Protein AF-A0A7J4MZB2-F1 (afdb_monomer)

pLDDT: mean 90.97, std 13.04, range [45.75, 98.5]

Radius of gyration: 12.54 Å; Cα contacts (8 Å, |Δi|>4): 40; chains: 1; bounding box: 35×18×27 Å

Secondary structure (DSSP, 8-state):
--PPPHHHHIIIIIHHHHHHHHHHHHHHTT--HHHHHHHHTS-HHHHHHHHTT-S--

Sequence (57 aa):
MKLLHPQELEVFYFIPAIRKELSVQMKKKGKGQREIANLLGITEAAVSQYISSKRAT

Solvent-accessible surface area (backbone atoms only — not comparable to full-atom values): 3345 Å² total; per-residue (Å²): 134,84,83,70,54,72,66,54,45,39,65,7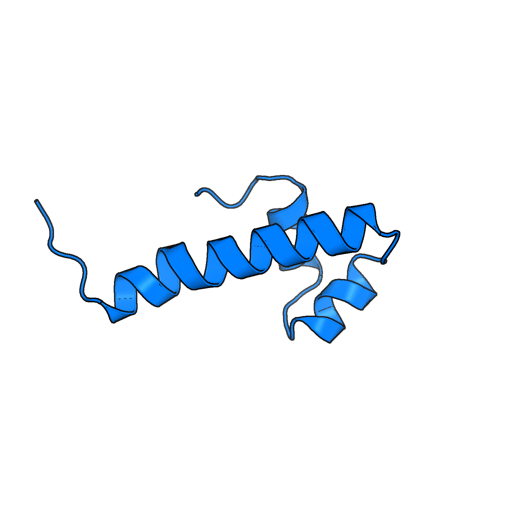0,43,52,54,51,50,52,53,25,52,52,45,41,53,42,43,75,73,68,50,52,55,65,57,50,10,64,75,69,75,50,53,44,69,57,39,51,33,37,60,70,62,71,58,77,131

Foldseek 3Di:
DDDDDPVRCCVQPVVLVVLLVQLQVVVVVVDDLVRSCVVSVHDSVSSVCSNVVVRDD

Nearest PDB structures (foldseek):
  4hri-assembly1_B  TM=6.608E-01  e=1.572E+00  Nostoc sp. PCC 7120 = FACHB-418
  4yrv-assembly1_A  TM=6.566E-01  e=1.774E+00  Nostoc sp. PCC 7120 = FACHB-418
  8x6g-assembly1_H  TM=4.943E-01  e=3.893E+00  Staphylococcus aureus
  5ipl-assembly1_F  TM=4.846E-01  e=8.042E+00  Escherichia coli
  6uu8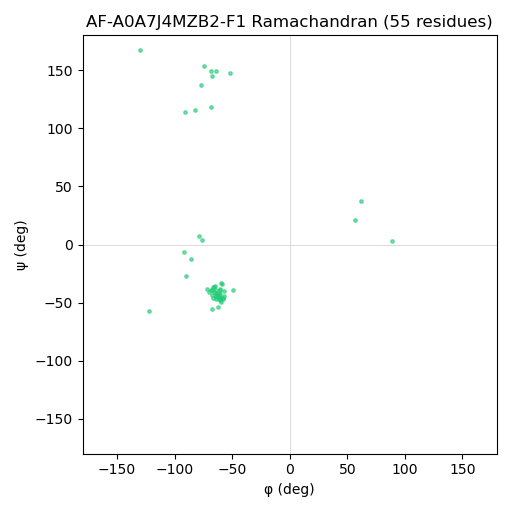-assembly1_FFF  TM=4.735E-01  e=9.075E+00  Escherichia coli

Mean predicted aligned error: 4.55 Å

Structure (mmCIF, N/CA/C/O backbone):
data_AF-A0A7J4MZB2-F1
#
_entry.id   AF-A0A7J4MZB2-F1
#
loop_
_atom_site.group_PDB
_atom_site.id
_atom_site.type_symbol
_atom_site.label_atom_id
_atom_site.label_alt_id
_atom_site.label_comp_id
_atom_site.label_asym_id
_atom_site.label_entity_id
_atom_site.label_seq_id
_atom_site.pdbx_PDB_ins_code
_atom_site.Cartn_x
_atom_site.Cartn_y
_atom_site.Cartn_z
_atom_site.occupancy
_atom_site.B_iso_or_equiv
_atom_site.auth_seq_id
_atom_site.auth_comp_id
_atom_site.auth_asym_id
_atom_site.auth_atom_id
_atom_site.pdbx_PDB_model_num
ATOM 1 N N . MET A 1 1 ? 25.131 3.367 -17.941 1.00 56.41 1 MET A N 1
ATOM 2 C CA . MET A 1 1 ? 23.682 3.395 -17.648 1.00 56.41 1 MET A CA 1
ATOM 3 C C . MET A 1 1 ? 23.162 1.979 -17.834 1.00 56.41 1 MET A C 1
ATOM 5 O O . MET A 1 1 ? 23.368 1.428 -18.908 1.00 56.41 1 MET A O 1
ATOM 9 N N . LYS A 1 2 ? 22.637 1.336 -16.784 1.00 77.88 2 LYS A N 1
ATOM 10 C CA . LYS A 1 2 ? 22.150 -0.048 -16.882 1.00 77.88 2 LYS A CA 1
ATOM 11 C C . LYS A 1 2 ? 20.740 -0.004 -17.468 1.00 77.88 2 LYS A C 1
ATOM 13 O O . LYS A 1 2 ? 19.861 0.595 -16.857 1.00 77.88 2 LYS A O 1
ATOM 18 N N . LEU A 1 3 ? 20.549 -0.567 -18.660 1.00 82.50 3 LEU A N 1
ATOM 19 C CA . LEU A 1 3 ? 19.207 -0.802 -19.182 1.00 82.50 3 LEU A CA 1
ATOM 20 C C . LEU A 1 3 ? 18.565 -1.890 -18.323 1.00 82.50 3 LEU A C 1
ATOM 22 O O . LEU A 1 3 ? 19.099 -2.993 -18.232 1.00 82.50 3 LEU A O 1
ATOM 26 N N . LEU A 1 4 ? 17.463 -1.545 -17.662 1.00 87.12 4 LEU A N 1
ATOM 27 C CA . LEU A 1 4 ? 16.601 -2.521 -17.012 1.00 87.12 4 LEU A CA 1
ATOM 28 C C . LEU A 1 4 ? 15.757 -3.195 -18.085 1.00 87.12 4 LEU A C 1
ATOM 30 O O . LEU A 1 4 ? 15.233 -2.528 -18.983 1.00 87.12 4 LEU A O 1
ATOM 34 N N . HIS A 1 5 ? 15.616 -4.510 -17.984 1.00 94.25 5 HIS A N 1
ATOM 35 C CA . HIS A 1 5 ? 14.660 -5.218 -18.815 1.00 94.25 5 HIS A CA 1
ATOM 36 C C . HIS A 1 5 ? 13.235 -4.756 -18.474 1.00 94.25 5 HIS A C 1
ATOM 38 O O . HIS A 1 5 ? 12.961 -4.414 -17.318 1.00 94.25 5 HIS A O 1
ATOM 44 N N . PRO A 1 6 ? 12.302 -4.767 -19.442 1.00 93.94 6 PRO A N 1
ATOM 45 C CA . PRO A 1 6 ? 10.912 -4.387 -19.193 1.00 93.94 6 PRO A CA 1
ATOM 46 C C . PRO A 1 6 ? 10.296 -5.084 -17.966 1.00 93.94 6 PRO A C 1
ATOM 48 O O . PRO A 1 6 ? 9.632 -4.445 -17.157 1.00 93.94 6 PRO A O 1
ATOM 51 N N . GLN A 1 7 ? 10.610 -6.363 -17.753 1.00 94.50 7 GLN A N 1
ATOM 52 C CA . GLN A 1 7 ? 10.135 -7.153 -16.614 1.00 94.50 7 GLN A CA 1
ATOM 53 C C . GLN A 1 7 ? 10.696 -6.660 -15.273 1.00 94.50 7 GLN A C 1
ATOM 55 O O . GLN A 1 7 ? 9.998 -6.676 -14.262 1.00 94.50 7 GLN A O 1
ATOM 60 N N . GLU A 1 8 ? 11.949 -6.201 -15.247 1.00 94.50 8 GLU A N 1
ATOM 61 C CA . GLU A 1 8 ? 12.551 -5.623 -14.042 1.00 94.50 8 GLU A CA 1
ATOM 62 C C . GLU A 1 8 ? 11.884 -4.289 -13.697 1.00 94.50 8 GLU A C 1
ATOM 64 O O . GLU A 1 8 ? 11.611 -4.020 -12.528 1.00 94.50 8 GLU A O 1
ATOM 69 N N . LEU A 1 9 ? 11.552 -3.476 -14.706 1.00 93.38 9 LEU A N 1
ATOM 70 C CA . LEU A 1 9 ? 10.790 -2.245 -14.496 1.00 93.38 9 LEU A CA 1
ATOM 71 C C . LEU A 1 9 ? 9.410 -2.538 -13.896 1.00 93.38 9 LEU A C 1
ATOM 73 O O . LEU A 1 9 ? 9.001 -1.897 -12.924 1.00 93.38 9 LEU A O 1
ATOM 77 N N . GLU A 1 10 ? 8.704 -3.523 -14.449 1.00 94.56 10 GLU A N 1
ATOM 78 C CA . GLU A 1 10 ? 7.386 -3.931 -13.966 1.00 94.56 10 GLU A CA 1
ATOM 79 C C . GLU A 1 10 ? 7.420 -4.405 -12.511 1.00 94.56 10 GLU A C 1
ATOM 81 O O . GLU A 1 10 ? 6.633 -3.938 -11.680 1.00 94.56 10 GLU A O 1
ATOM 86 N N . VAL A 1 11 ? 8.352 -5.305 -12.191 1.00 94.00 11 VAL A N 1
ATOM 87 C CA . VAL A 1 11 ? 8.450 -5.938 -10.871 1.00 94.00 11 VAL A CA 1
ATOM 88 C C . VAL A 1 11 ? 8.950 -4.966 -9.807 1.00 94.00 11 VAL A C 1
ATOM 90 O O . VAL A 1 11 ? 8.460 -5.010 -8.677 1.00 94.00 11 VAL A O 1
ATOM 93 N N . PHE A 1 12 ? 9.903 -4.092 -10.137 1.00 92.25 12 PHE A N 1
ATOM 94 C CA . PHE A 1 12 ? 10.533 -3.219 -9.145 1.00 92.25 12 PHE A CA 1
ATOM 95 C C . PHE A 1 12 ? 9.832 -1.877 -8.965 1.00 92.25 12 PHE A C 1
ATOM 97 O O . PHE A 1 12 ? 9.883 -1.336 -7.863 1.00 92.25 12 PHE A O 1
ATOM 104 N N . TYR A 1 13 ? 9.137 -1.369 -9.986 1.00 91.69 13 TYR A N 1
ATOM 105 C CA . TYR A 1 13 ? 8.570 -0.019 -9.942 1.00 91.69 13 TYR A CA 1
ATOM 106 C C . TYR A 1 13 ? 7.059 -0.014 -10.145 1.00 91.69 13 TYR A C 1
ATOM 108 O O . TYR A 1 13 ? 6.327 0.430 -9.260 1.00 91.69 13 TYR A O 1
ATOM 116 N N . PHE A 1 14 ? 6.557 -0.555 -11.260 1.00 93.31 14 PHE A N 1
ATOM 117 C CA . PHE A 1 14 ? 5.134 -0.419 -11.599 1.00 93.31 14 PHE A CA 1
ATOM 118 C C . PHE A 1 14 ? 4.216 -1.179 -10.640 1.00 93.31 14 PHE A C 1
ATOM 120 O O . PHE A 1 14 ? 3.327 -0.579 -10.032 1.00 93.31 14 PHE A O 1
ATOM 127 N N . ILE A 1 15 ? 4.432 -2.485 -10.459 1.00 94.81 15 ILE A N 1
ATOM 128 C CA . ILE A 1 15 ? 3.602 -3.299 -9.562 1.00 94.81 15 ILE A CA 1
ATOM 129 C C . ILE A 1 15 ? 3.682 -2.771 -8.115 1.00 94.81 15 ILE A C 1
ATOM 131 O O . ILE A 1 15 ? 2.629 -2.614 -7.485 1.00 94.81 15 ILE A O 1
ATOM 135 N N . PRO A 1 16 ? 4.870 -2.444 -7.562 1.00 93.44 16 PRO A N 1
ATOM 136 C CA . PRO A 1 16 ? 4.973 -1.842 -6.235 1.00 93.44 16 PRO A CA 1
ATOM 137 C C . PRO A 1 16 ? 4.271 -0.488 -6.105 1.00 93.44 16 PRO A C 1
ATOM 139 O O . PRO A 1 16 ? 3.581 -0.278 -5.105 1.00 93.44 16 PRO A O 1
ATOM 142 N N . ALA A 1 17 ? 4.388 0.400 -7.097 1.00 94.25 17 ALA A N 1
ATOM 143 C CA 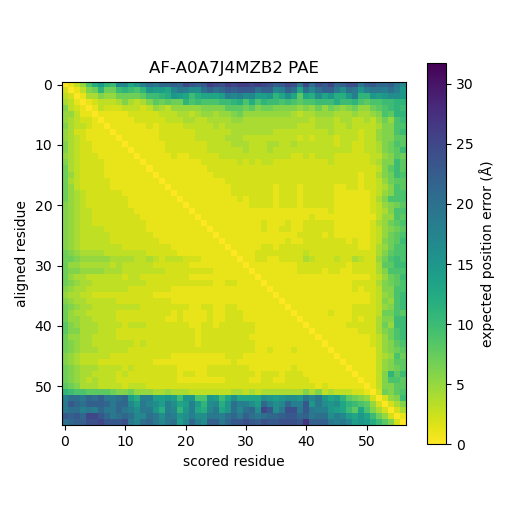. ALA A 1 17 ? 3.729 1.706 -7.085 1.00 94.25 17 ALA A CA 1
ATOM 144 C C . ALA A 1 17 ? 2.200 1.575 -7.103 1.00 94.25 17 ALA A C 1
ATOM 146 O O . ALA A 1 17 ? 1.519 2.201 -6.288 1.00 94.25 17 ALA A O 1
ATOM 147 N N . ILE A 1 18 ? 1.658 0.697 -7.954 1.00 96.06 18 ILE A N 1
ATOM 148 C CA . ILE A 1 18 ? 0.216 0.418 -8.012 1.00 96.06 18 ILE A CA 1
ATOM 149 C C . ILE A 1 18 ? -0.273 -0.128 -6.664 1.00 96.06 18 ILE A C 1
ATOM 151 O O . ILE A 1 18 ? -1.252 0.368 -6.105 1.00 96.06 18 ILE A O 1
ATOM 155 N N . ARG A 1 19 ? 0.428 -1.116 -6.090 1.00 96.00 19 ARG A N 1
ATOM 156 C CA . ARG A 1 19 ? 0.070 -1.692 -4.780 1.00 96.00 19 ARG A CA 1
ATOM 157 C C . ARG A 1 19 ? 0.113 -0.655 -3.661 1.00 96.00 19 ARG A C 1
ATOM 159 O O . ARG A 1 19 ? -0.752 -0.683 -2.780 1.00 96.00 19 ARG A O 1
ATOM 166 N N . LYS A 1 20 ? 1.086 0.259 -3.696 1.00 95.38 20 LYS A N 1
ATOM 167 C CA . LYS A 1 20 ? 1.193 1.364 -2.740 1.00 95.38 20 LYS A CA 1
ATOM 168 C C . LYS A 1 20 ? -0.016 2.282 -2.824 1.00 95.38 20 LYS A C 1
ATOM 170 O O . LYS A 1 20 ? -0.679 2.493 -1.809 1.00 95.38 20 LYS A O 1
ATOM 175 N N . GLU A 1 21 ? -0.328 2.769 -4.021 1.00 96.50 21 GLU A N 1
ATOM 176 C CA . GLU A 1 21 ? -1.435 3.701 -4.229 1.00 96.50 21 GLU A CA 1
ATOM 177 C C . GLU A 1 21 ? -2.771 3.069 -3.821 1.00 96.50 21 GLU A C 1
ATOM 179 O O . GLU A 1 21 ? -3.525 3.648 -3.039 1.00 96.50 21 GLU A O 1
ATOM 184 N N . LEU A 1 22 ? -3.019 1.822 -4.232 1.00 97.75 22 LEU A N 1
ATOM 185 C CA . LEU A 1 22 ? -4.208 1.073 -3.826 1.00 97.75 22 LEU A CA 1
ATOM 186 C C . LEU A 1 22 ? -4.312 0.935 -2.300 1.00 97.75 22 LEU A C 1
ATOM 188 O O . LEU A 1 22 ? -5.376 1.188 -1.731 1.00 97.75 22 LEU A O 1
ATOM 192 N N 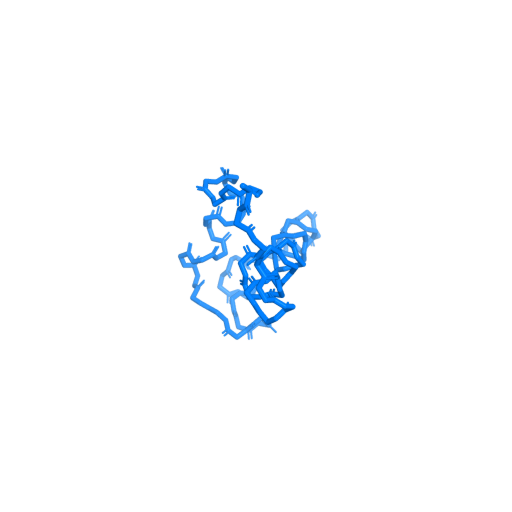. SER A 1 23 ? -3.213 0.584 -1.624 1.00 97.31 23 SER A N 1
ATOM 193 C CA . SER A 1 23 ? -3.178 0.450 -0.160 1.00 97.31 23 SER A CA 1
ATOM 194 C C . SER A 1 23 ? -3.496 1.773 0.544 1.00 97.31 23 SER A C 1
ATOM 196 O O . SER A 1 23 ? -4.304 1.804 1.474 1.00 97.31 23 SER A O 1
ATOM 198 N N . VAL A 1 24 ? -2.904 2.879 0.081 1.00 96.50 24 VAL A N 1
ATOM 199 C CA . VAL A 1 24 ? -3.125 4.224 0.635 1.00 96.50 24 VAL A CA 1
ATOM 200 C C . VAL A 1 24 ? -4.575 4.664 0.437 1.00 96.50 24 VAL A C 1
ATOM 202 O O . VAL A 1 24 ? -5.213 5.123 1.385 1.00 96.50 24 VAL A O 1
ATOM 205 N N . GLN A 1 25 ? -5.127 4.494 -0.765 1.00 98.00 25 GLN A N 1
ATOM 206 C CA . GLN A 1 25 ? -6.497 4.908 -1.070 1.00 98.00 25 GLN A CA 1
ATOM 207 C C . GLN A 1 25 ? -7.534 4.068 -0.317 1.00 98.00 25 GLN A C 1
ATOM 209 O O . GLN A 1 25 ? -8.502 4.609 0.216 1.00 98.00 25 GLN A O 1
ATOM 214 N N . MET A 1 26 ? -7.320 2.757 -0.187 1.00 98.19 26 MET A N 1
ATOM 215 C CA . MET A 1 26 ? -8.185 1.908 0.636 1.00 98.19 26 MET A CA 1
ATOM 216 C C . MET A 1 26 ? -8.129 2.2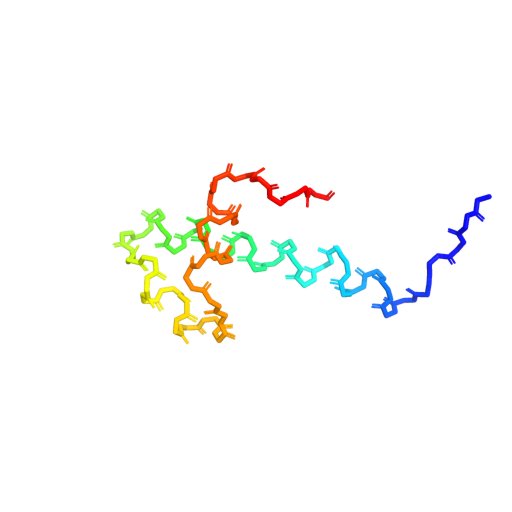84 2.117 1.00 98.19 26 MET A C 1
ATOM 218 O O . MET A 1 26 ? -9.171 2.323 2.774 1.00 98.19 26 MET A O 1
ATOM 222 N N . LYS A 1 27 ? -6.942 2.622 2.636 1.00 97.44 27 LYS A N 1
ATOM 223 C CA . LYS A 1 27 ? -6.802 3.091 4.017 1.00 97.44 27 LYS A CA 1
ATOM 224 C C . LYS A 1 27 ? -7.532 4.417 4.245 1.00 97.44 27 LYS A C 1
ATOM 226 O O . LYS A 1 27 ? -8.218 4.549 5.256 1.00 97.44 27 LYS A O 1
ATOM 231 N N . LYS A 1 28 ? -7.449 5.361 3.297 1.00 97.38 28 LYS A N 1
ATOM 232 C CA . LYS A 1 28 ? -8.217 6.624 3.315 1.00 97.38 28 LYS A CA 1
ATOM 233 C C . LYS A 1 28 ? -9.731 6.389 3.312 1.00 97.38 28 LYS A C 1
ATOM 235 O O . LYS A 1 28 ? -10.457 7.134 3.955 1.00 97.38 28 LYS A O 1
ATOM 240 N N . LYS A 1 29 ? -10.202 5.325 2.652 1.00 98.06 29 LYS A N 1
ATOM 241 C CA . LYS A 1 29 ? -11.609 4.882 2.668 1.00 98.06 29 LYS A CA 1
ATOM 242 C C . LYS A 1 29 ? -12.009 4.102 3.934 1.00 98.06 29 LYS A C 1
ATOM 244 O O . LYS A 1 29 ? -13.102 3.552 3.981 1.00 98.06 29 LYS A O 1
ATOM 249 N N . GLY A 1 30 ? -11.139 4.021 4.944 1.00 97.88 30 GLY A N 1
ATOM 250 C CA . GLY A 1 30 ? -11.440 3.403 6.240 1.00 97.88 30 GLY A CA 1
ATOM 251 C C . GLY A 1 30 ? -11.161 1.901 6.340 1.00 97.88 30 GLY A C 1
ATOM 252 O O . GLY A 1 30 ? -11.410 1.323 7.396 1.00 97.88 30 GLY A O 1
ATOM 253 N N . LYS A 1 31 ? -10.609 1.256 5.302 1.00 98.00 31 LYS A N 1
ATOM 254 C CA . LYS A 1 31 ? -10.301 -0.184 5.354 1.00 98.00 31 LYS A CA 1
ATOM 255 C C . LYS A 1 31 ? -9.173 -0.505 6.341 1.00 98.00 31 LYS A C 1
ATOM 257 O O . LYS A 1 31 ? -8.208 0.257 6.503 1.00 98.00 31 LYS A O 1
ATOM 262 N N . GLY A 1 32 ? -9.285 -1.661 6.995 1.00 97.94 32 GLY A N 1
ATOM 263 C CA . GLY A 1 32 ? -8.250 -2.202 7.883 1.00 97.94 32 GLY A CA 1
ATOM 264 C C . GLY A 1 32 ? -7.052 -2.759 7.103 1.00 97.94 32 GLY A C 1
ATOM 265 O O . GLY A 1 32 ? -7.207 -3.195 5.967 1.00 97.94 32 GLY A O 1
ATOM 266 N N . GLN A 1 33 ? -5.852 -2.790 7.697 1.00 97.88 33 GLN A N 1
ATOM 267 C CA . GLN A 1 33 ? -4.655 -3.294 6.997 1.00 97.88 33 GLN A CA 1
ATOM 268 C C . GLN A 1 33 ? -4.780 -4.782 6.632 1.00 97.88 33 GLN A C 1
ATOM 270 O O . GLN A 1 33 ? -4.505 -5.144 5.492 1.00 97.88 33 GLN A O 1
ATOM 275 N N . ARG A 1 34 ? -5.287 -5.619 7.546 1.00 98.38 34 ARG A N 1
ATOM 276 C CA . ARG A 1 34 ? -5.632 -7.025 7.277 1.00 98.38 34 ARG A CA 1
ATOM 277 C C . ARG A 1 34 ? -6.635 -7.213 6.133 1.00 98.38 34 ARG A C 1
ATOM 279 O O . ARG A 1 34 ? -6.484 -8.123 5.328 1.00 98.38 34 ARG A O 1
ATOM 286 N N . GLU A 1 35 ? -7.643 -6.348 6.033 1.00 98.50 35 GLU A N 1
ATOM 287 C CA . GLU A 1 35 ? -8.616 -6.396 4.933 1.00 98.50 35 GLU A CA 1
ATOM 288 C C . GLU A 1 35 ? -7.945 -6.063 3.594 1.00 98.50 35 GLU A C 1
ATOM 290 O O . GLU A 1 35 ? -8.107 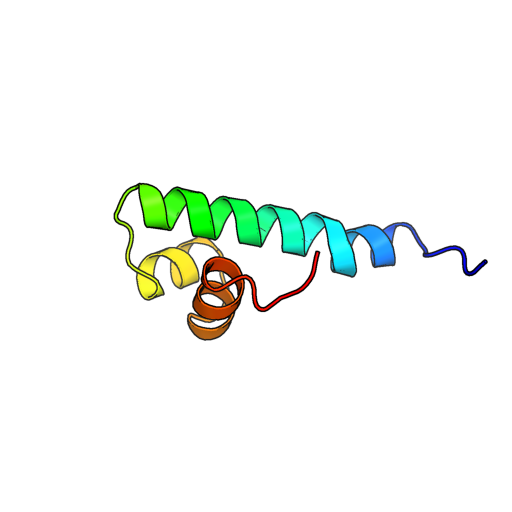-6.787 2.616 1.00 98.50 35 GLU A O 1
ATOM 295 N N . ILE A 1 36 ? -7.133 -5.005 3.568 1.00 98.50 36 ILE A N 1
ATOM 296 C CA . ILE A 1 36 ? -6.364 -4.594 2.387 1.00 98.50 36 ILE A CA 1
ATOM 297 C C . ILE A 1 36 ? -5.395 -5.702 1.951 1.00 98.50 36 ILE A C 1
ATOM 299 O O . ILE A 1 36 ? -5.280 -5.985 0.761 1.00 98.50 36 ILE A O 1
ATOM 303 N N . ALA A 1 37 ? -4.722 -6.342 2.907 1.00 98.38 37 ALA A N 1
ATOM 304 C CA . ALA A 1 37 ? -3.795 -7.445 2.675 1.00 98.38 37 ALA A CA 1
ATOM 305 C C . ALA A 1 37 ? -4.484 -8.617 1.960 1.00 98.38 37 ALA A C 1
ATOM 307 O O . ALA A 1 37 ? -3.991 -9.091 0.936 1.00 98.38 37 ALA A O 1
ATOM 308 N N . ASN A 1 38 ? -5.671 -9.001 2.438 1.00 98.44 38 ASN A N 1
ATOM 309 C CA . ASN A 1 38 ? -6.487 -10.044 1.821 1.00 98.44 38 ASN A CA 1
ATOM 310 C C . ASN A 1 38 ? -6.949 -9.657 0.408 1.00 98.44 38 ASN A C 1
ATOM 312 O O . ASN A 1 38 ? -6.865 -10.478 -0.500 1.00 98.44 38 ASN A O 1
ATOM 316 N N . LEU A 1 39 ? -7.392 -8.410 0.203 1.00 98.12 39 LEU A N 1
ATOM 317 C CA . LEU A 1 39 ? -7.845 -7.926 -1.109 1.00 98.12 39 LEU A CA 1
ATOM 318 C C . LEU A 1 39 ? -6.719 -7.878 -2.151 1.00 98.12 39 LEU A C 1
ATOM 320 O O . LEU A 1 39 ? -6.961 -8.128 -3.327 1.00 98.12 39 LEU A O 1
ATOM 324 N N . LEU A 1 40 ? -5.496 -7.544 -1.732 1.00 97.00 40 LEU A N 1
ATOM 325 C CA . LEU A 1 40 ? -4.334 -7.433 -2.620 1.00 97.00 40 LEU A 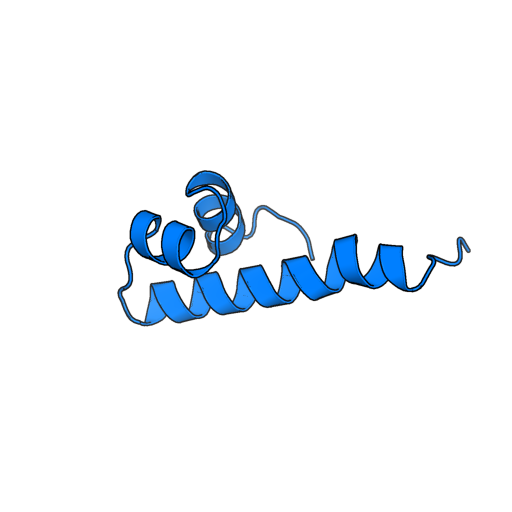CA 1
ATOM 326 C C . LEU A 1 40 ? -3.520 -8.730 -2.737 1.00 97.00 40 LEU A C 1
ATOM 328 O O . LEU A 1 40 ? -2.568 -8.768 -3.517 1.00 97.00 40 LEU A O 1
ATOM 332 N N . GLY A 1 41 ? -3.848 -9.766 -1.959 1.00 97.75 41 GLY A N 1
ATOM 333 C CA . GLY A 1 41 ? -3.087 -11.016 -1.920 1.00 97.75 41 GLY A CA 1
ATOM 334 C C . GLY A 1 41 ? -1.644 -10.828 -1.436 1.00 97.75 41 GLY A C 1
ATOM 335 O O . GLY A 1 41 ? -0.724 -11.441 -1.972 1.00 97.75 41 GLY A O 1
ATOM 336 N N . ILE A 1 42 ? -1.423 -9.945 -0.457 1.00 96.38 42 ILE A N 1
ATOM 337 C CA . ILE A 1 42 ? -0.099 -9.654 0.120 1.00 96.38 42 ILE A CA 1
ATOM 338 C C . ILE A 1 42 ? -0.148 -9.715 1.647 1.00 96.38 42 ILE A C 1
ATOM 340 O O . ILE A 1 42 ? -1.210 -9.713 2.252 1.00 96.38 42 ILE A O 1
ATOM 344 N N . THR A 1 43 ? 1.013 -9.729 2.300 1.00 97.81 43 THR A N 1
ATOM 345 C CA . THR A 1 43 ? 1.088 -9.703 3.772 1.00 97.81 43 THR A CA 1
ATOM 346 C C . THR A 1 43 ? 0.628 -8.360 4.352 1.00 97.81 43 THR A C 1
ATOM 348 O O . THR A 1 43 ? 0.903 -7.309 3.768 1.00 97.81 43 THR A O 1
ATOM 351 N N . GLU A 1 44 ? 0.060 -8.366 5.559 1.00 97.44 44 GLU A N 1
ATOM 352 C CA . GLU A 1 44 ? -0.272 -7.137 6.300 1.00 97.44 44 GLU A CA 1
ATOM 353 C C . GLU A 1 44 ? 0.966 -6.253 6.552 1.00 97.44 44 GLU A C 1
ATOM 355 O O . GLU A 1 44 ? 0.895 -5.031 6.435 1.00 97.44 44 GLU A O 1
ATOM 360 N N . ALA A 1 45 ? 2.142 -6.858 6.758 1.00 95.75 45 ALA A N 1
ATOM 361 C CA . ALA A 1 45 ? 3.412 -6.135 6.857 1.00 95.75 45 ALA A CA 1
ATOM 362 C C . ALA A 1 45 ? 3.754 -5.343 5.578 1.00 95.75 45 ALA A C 1
ATOM 364 O O . ALA A 1 45 ? 4.233 -4.213 5.659 1.00 95.75 45 ALA A O 1
ATOM 365 N N . ALA A 1 46 ? 3.477 -5.896 4.391 1.00 95.06 46 ALA A N 1
ATOM 366 C CA . ALA A 1 46 ? 3.665 -5.189 3.123 1.00 95.06 46 ALA A CA 1
ATOM 367 C C . ALA A 1 46 ? 2.715 -3.989 2.997 1.00 95.06 46 ALA A C 1
ATOM 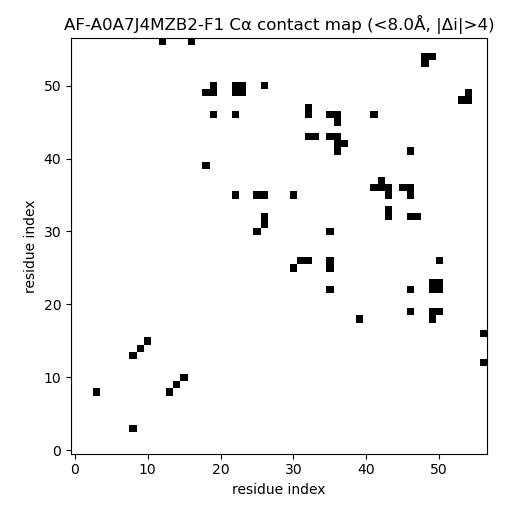369 O O . ALA A 1 46 ? 3.151 -2.916 2.586 1.00 95.06 46 ALA A O 1
ATOM 370 N N . VAL A 1 47 ? 1.452 -4.139 3.413 1.00 96.75 47 VAL A N 1
ATOM 371 C CA . VAL A 1 47 ? 0.477 -3.035 3.467 1.00 96.75 47 VAL A CA 1
ATOM 372 C C . VAL A 1 47 ? 0.953 -1.935 4.417 1.00 96.75 47 VAL A C 1
ATOM 374 O O . VAL A 1 47 ? 0.965 -0.763 4.043 1.00 96.75 47 VAL A O 1
ATOM 377 N N . SER A 1 48 ? 1.416 -2.303 5.615 1.00 95.75 48 SER A N 1
ATOM 378 C CA . SER A 1 48 ? 2.004 -1.366 6.580 1.00 95.75 48 SER A CA 1
ATOM 379 C C . SER A 1 48 ? 3.190 -0.602 5.980 1.00 95.75 48 SER A C 1
ATOM 381 O O . SER A 1 48 ? 3.276 0.623 6.096 1.00 95.75 48 SER A O 1
ATOM 383 N N . GLN A 1 49 ? 4.080 -1.294 5.261 1.00 94.12 49 GLN A N 1
ATOM 384 C CA . GLN A 1 49 ? 5.218 -0.668 4.581 1.00 94.12 49 GLN A CA 1
ATOM 385 C C . GLN A 1 49 ? 4.799 0.268 3.438 1.00 94.12 4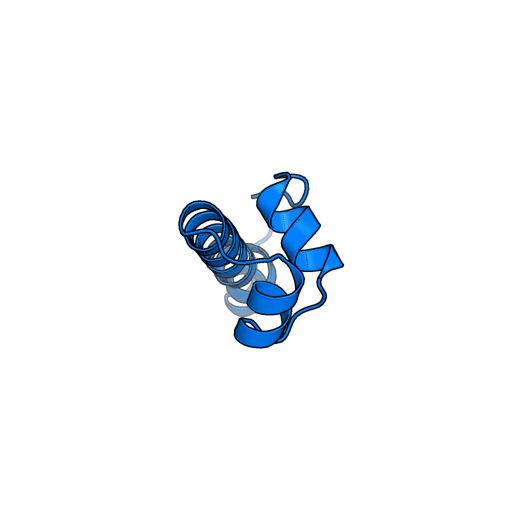9 GLN A C 1
ATOM 387 O O . GLN A 1 49 ? 5.416 1.321 3.265 1.00 94.12 49 GLN A O 1
ATOM 392 N N . TYR A 1 50 ? 3.748 -0.073 2.690 1.00 94.50 50 TYR A N 1
ATOM 393 C CA . TYR A 1 50 ? 3.193 0.793 1.650 1.00 94.50 50 TYR A CA 1
ATOM 394 C C . TYR A 1 50 ? 2.547 2.061 2.221 1.00 94.50 50 TYR A C 1
ATOM 396 O O . TYR A 1 50 ? 2.790 3.150 1.703 1.00 94.50 50 TYR A O 1
ATOM 404 N N . ILE A 1 51 ? 1.774 1.942 3.305 1.00 93.75 51 ILE A N 1
ATOM 405 C CA . ILE A 1 51 ? 1.104 3.082 3.955 1.00 93.75 51 ILE A CA 1
ATOM 406 C C . ILE A 1 51 ? 2.116 3.999 4.651 1.00 93.75 51 ILE A C 1
ATOM 408 O O . ILE A 1 51 ? 1.996 5.217 4.573 1.00 93.75 51 ILE A O 1
ATOM 412 N N . SER A 1 52 ? 3.126 3.432 5.317 1.00 88.94 52 SER A N 1
ATOM 413 C CA . SER A 1 52 ? 4.149 4.198 6.047 1.00 88.94 52 SER A CA 1
ATOM 414 C C . SER A 1 52 ? 5.207 4.854 5.150 1.00 88.94 52 SER A C 1
ATOM 416 O O . SER A 1 52 ? 6.151 5.449 5.665 1.00 88.94 52 SER A O 1
ATOM 418 N N . SER A 1 53 ? 5.072 4.752 3.821 1.00 68.44 53 SER A N 1
ATOM 419 C CA . SER A 1 53 ? 6.031 5.272 2.834 1.00 68.44 53 SER A CA 1
ATOM 420 C C . SER A 1 53 ? 7.464 4.736 2.988 1.00 68.44 53 SER A C 1
ATOM 422 O O . SER A 1 53 ? 8.397 5.339 2.466 1.00 68.44 53 SER A O 1
ATOM 424 N N . LYS A 1 54 ? 7.659 3.589 3.662 1.00 58.75 54 LYS A N 1
ATOM 425 C CA . LYS A 1 54 ? 8.989 2.989 3.897 1.00 58.75 54 LYS A CA 1
ATOM 426 C C . LYS A 1 54 ? 9.490 2.087 2.764 1.00 58.75 54 LYS A C 1
ATOM 428 O O . LYS A 1 54 ? 10.669 1.750 2.750 1.00 58.75 54 LYS A O 1
ATOM 433 N N . ARG A 1 55 ? 8.636 1.698 1.809 1.00 53.72 55 ARG A N 1
ATOM 434 C CA . ARG A 1 55 ? 9.094 1.141 0.524 1.00 53.72 55 ARG A CA 1
ATOM 435 C C . ARG A 1 55 ? 9.240 2.285 -0.475 1.00 53.72 55 ARG A C 1
ATOM 437 O O . ARG A 1 55 ? 8.251 2.955 -0.787 1.00 53.72 55 ARG A O 1
ATOM 444 N N . ALA A 1 56 ? 10.488 2.521 -0.872 1.00 45.75 56 ALA A N 1
ATOM 445 C CA . ALA A 1 56 ? 10.905 3.539 -1.825 1.00 45.75 56 ALA A CA 1
ATOM 446 C C . ALA A 1 56 ? 10.104 3.458 -3.135 1.00 45.75 56 ALA A C 1
ATOM 448 O O . ALA A 1 56 ? 9.651 2.379 -3.525 1.00 45.75 56 ALA A O 1
ATOM 449 N N . THR A 1 57 ? 9.903 4.627 -3.741 1.00 48.09 57 THR A N 1
ATOM 450 C CA . THR A 1 57 ? 9.524 4.794 -5.148 1.00 48.09 57 THR A CA 1
ATOM 451 C C . THR A 1 57 ? 10.617 4.244 -6.055 1.00 48.09 57 THR A C 1
ATOM 453 O O . THR A 1 57 ? 11.800 4.330 -5.650 1.00 48.09 57 THR A O 1
#